Protein AF-A0A7Y9YB62-F1 (afdb_monomer_lite)

Sequence (68 aa):
MSTPPPPTDPADRDEERAASRADSVPEETEAGADDPRRQAEAVLADSDERLEDPSGTRNESTQTPGEE

pLDDT: mean 80.55, std 11.4, range [47.88, 93.19]

Organism: NCBI:txid374514

Secondary structure (DSSP, 8-state):
--PPPP---HHHHHHHHHHHH----HHHHHTT-S-HHHHHHHHHHHHHHHHH-HHHHHHH-SSSPPP-

Radius of gyration: 16.47 Å; chains: 1; bounding box: 35×38×40 Å

Foldseek 3Di:
DDDPPDDDDVVVVLQVQLVVQLPDDPVVVVVPCVGSSVVSSVVVVVVVVCVVPVPVVQPPDPVHDDDD

Structure (mmCIF, N/CA/C/O backbone):
data_AF-A0A7Y9YB62-F1
#
_entry.id   AF-A0A7Y9YB62-F1
#
loop_
_atom_site.group_PDB
_atom_site.id
_atom_site.type_symbol
_atom_site.label_atom_id
_atom_site.label_alt_id
_atom_site.label_comp_id
_atom_site.label_asym_id
_atom_site.label_entity_id
_atom_site.label_seq_id
_atom_site.pdbx_PDB_ins_code
_atom_site.Cartn_x
_atom_site.Cartn_y
_atom_site.Cartn_z
_atom_site.occupancy
_atom_site.B_iso_or_equiv
_atom_site.auth_seq_id
_atom_site.auth_comp_id
_atom_site.auth_asym_id
_atom_site.auth_atom_id
_atom_site.pdbx_PDB_model_num
ATOM 1 N N . MET A 1 1 ? 20.813 22.763 13.229 1.00 47.88 1 MET A N 1
ATOM 2 C CA . MET A 1 1 ? 19.407 22.361 13.039 1.00 47.88 1 MET A CA 1
ATOM 3 C C . MET A 1 1 ? 19.216 22.157 11.551 1.00 47.88 1 MET A C 1
ATOM 5 O O . MET A 1 1 ? 19.434 23.113 10.819 1.00 47.88 1 MET A O 1
ATOM 9 N N . SER A 1 2 ? 18.956 20.929 11.101 1.00 54.34 2 SER A N 1
ATOM 10 C CA . SER A 1 2 ? 18.659 20.682 9.686 1.00 54.34 2 SER A CA 1
ATOM 11 C C . SER A 1 2 ? 17.274 21.233 9.395 1.00 54.34 2 SER A C 1
ATOM 13 O O . SER A 1 2 ? 16.293 20.767 9.969 1.00 54.34 2 SER A O 1
ATOM 15 N N . THR A 1 3 ? 17.205 22.260 8.558 1.00 48.28 3 THR A N 1
ATOM 16 C CA . THR A 1 3 ? 15.947 22.733 7.987 1.00 48.28 3 THR A CA 1
ATOM 17 C C . THR A 1 3 ? 15.324 21.566 7.215 1.00 48.28 3 THR A C 1
ATOM 19 O O . THR A 1 3 ? 16.046 20.942 6.431 1.00 48.28 3 THR A O 1
ATOM 22 N N . PRO A 1 4 ? 14.045 21.215 7.440 1.00 61.19 4 PRO A N 1
ATOM 23 C CA . PRO A 1 4 ? 13.401 20.196 6.624 1.00 61.19 4 PRO A CA 1
ATOM 24 C C . PRO A 1 4 ? 13.423 20.639 5.152 1.00 61.19 4 PRO A C 1
ATOM 26 O O . PRO A 1 4 ? 13.392 21.848 4.886 1.00 61.19 4 PRO A O 1
ATOM 29 N N . PRO A 1 5 ? 13.517 19.694 4.197 1.00 60.66 5 PRO A N 1
ATOM 30 C CA . PRO A 1 5 ? 13.396 20.026 2.784 1.00 60.66 5 PRO A CA 1
ATOM 31 C C . PRO A 1 5 ? 12.080 20.786 2.538 1.00 60.66 5 PRO A C 1
ATOM 33 O O . PRO A 1 5 ? 11.121 20.606 3.300 1.00 60.66 5 PRO A O 1
ATOM 36 N N . PRO A 1 6 ? 12.027 21.664 1.517 1.00 62.97 6 PRO A N 1
ATOM 37 C CA . PRO A 1 6 ? 10.781 22.326 1.145 1.00 62.97 6 PRO A CA 1
ATOM 38 C C . PRO A 1 6 ? 9.688 21.267 0.932 1.00 62.97 6 PRO A C 1
ATOM 40 O O . PRO A 1 6 ? 10.019 20.148 0.535 1.00 62.97 6 PRO A O 1
ATOM 43 N N . PRO A 1 7 ? 8.410 21.577 1.213 1.00 61.72 7 PRO A N 1
ATOM 44 C CA . PRO A 1 7 ? 7.340 20.614 1.010 1.00 61.72 7 PRO A CA 1
ATOM 45 C C . PRO A 1 7 ? 7.302 20.241 -0.472 1.00 61.72 7 PRO A C 1
ATOM 47 O O . PRO A 1 7 ? 6.887 21.039 -1.308 1.00 61.72 7 PRO A O 1
ATOM 50 N N . THR A 1 8 ? 7.776 19.038 -0.788 1.00 65.56 8 THR A N 1
ATOM 51 C CA . THR A 1 8 ? 7.544 18.396 -2.077 1.00 65.56 8 THR A CA 1
ATOM 52 C C . THR A 1 8 ? 6.037 18.295 -2.270 1.00 65.56 8 THR A C 1
ATOM 54 O O . THR A 1 8 ? 5.323 17.982 -1.299 1.00 65.56 8 THR A O 1
ATOM 57 N N . ASP A 1 9 ? 5.573 18.594 -3.484 1.00 76.12 9 ASP A N 1
ATOM 58 C CA . ASP A 1 9 ? 4.168 18.463 -3.857 1.00 76.12 9 ASP A CA 1
ATOM 59 C C . ASP A 1 9 ? 3.653 17.079 -3.420 1.00 76.12 9 ASP A C 1
ATOM 61 O O . ASP A 1 9 ? 4.400 16.097 -3.520 1.00 76.12 9 ASP A O 1
ATOM 65 N N . PRO A 1 10 ? 2.449 16.981 -2.830 1.00 74.38 10 PRO A N 1
ATOM 66 C CA . PRO A 1 10 ? 1.910 15.695 -2.401 1.00 74.38 10 PRO A CA 1
ATOM 67 C C . PRO A 1 10 ? 1.904 14.670 -3.541 1.00 74.38 10 PRO A C 1
ATOM 69 O O . PRO A 1 10 ? 2.316 13.540 -3.303 1.00 74.38 10 PRO A O 1
ATOM 72 N N . ALA A 1 11 ? 1.594 15.078 -4.778 1.00 75.31 11 ALA A N 1
ATOM 73 C CA . ALA A 1 11 ? 1.585 14.172 -5.923 1.00 75.31 11 ALA A CA 1
ATOM 74 C C . ALA A 1 11 ? 2.986 13.629 -6.258 1.00 75.31 11 ALA A C 1
ATOM 76 O O . ALA A 1 11 ? 3.140 12.434 -6.494 1.00 75.31 11 ALA A O 1
ATOM 77 N N . ASP A 1 12 ? 4.025 14.471 -6.207 1.00 79.50 12 ASP A N 1
ATOM 78 C CA . ASP A 1 12 ? 5.422 14.036 -6.384 1.00 79.50 12 ASP A CA 1
ATOM 79 C C . ASP A 1 12 ? 5.857 13.058 -5.277 1.00 79.50 12 ASP A C 1
ATOM 81 O O . ASP A 1 12 ? 6.591 12.098 -5.522 1.00 79.50 12 ASP A O 1
ATOM 85 N N . ARG A 1 13 ? 5.396 13.276 -4.039 1.00 83.94 13 ARG A N 1
ATOM 86 C CA . ARG A 1 13 ? 5.678 12.365 -2.920 1.00 83.94 13 ARG A CA 1
ATOM 87 C C . ARG A 1 13 ? 4.989 11.017 -3.086 1.00 83.94 13 ARG A C 1
ATOM 89 O O . ARG A 1 13 ? 5.602 9.993 -2.786 1.00 83.94 13 ARG A O 1
ATOM 96 N N . ASP A 1 14 ? 3.750 11.007 -3.552 1.00 85.38 14 ASP A N 1
ATOM 97 C CA . ASP A 1 14 ? 3.007 9.773 -3.804 1.00 85.38 14 ASP A CA 1
ATOM 98 C C . ASP A 1 14 ? 3.629 8.999 -4.972 1.00 85.38 14 ASP A C 1
ATOM 100 O O . ASP A 1 14 ? 3.789 7.774 -4.907 1.00 85.38 14 ASP A O 1
ATOM 104 N N . GLU A 1 15 ? 4.109 9.713 -5.994 1.00 86.38 15 GLU A N 1
ATOM 105 C CA . GLU A 1 15 ? 4.816 9.114 -7.118 1.00 86.38 15 GLU A CA 1
ATOM 106 C C . GLU A 1 15 ? 6.151 8.471 -6.692 1.00 86.38 15 GLU A C 1
ATOM 108 O O . GLU A 1 15 ? 6.442 7.338 -7.091 1.00 86.38 15 GLU A O 1
ATOM 113 N N . GLU A 1 16 ? 6.924 9.109 -5.810 1.00 88.88 16 GLU A N 1
ATOM 114 C CA . GLU A 1 16 ? 8.145 8.525 -5.234 1.00 88.88 16 GLU A CA 1
ATOM 115 C C . GLU A 1 16 ? 7.838 7.285 -4.375 1.00 88.88 16 GLU A C 1
ATOM 117 O O . GLU A 1 16 ? 8.495 6.245 -4.502 1.00 88.88 16 GLU A O 1
ATOM 122 N N . ARG A 1 17 ? 6.806 7.354 -3.524 1.00 89.31 17 ARG A N 1
ATOM 123 C CA . ARG A 1 17 ? 6.434 6.234 -2.647 1.00 89.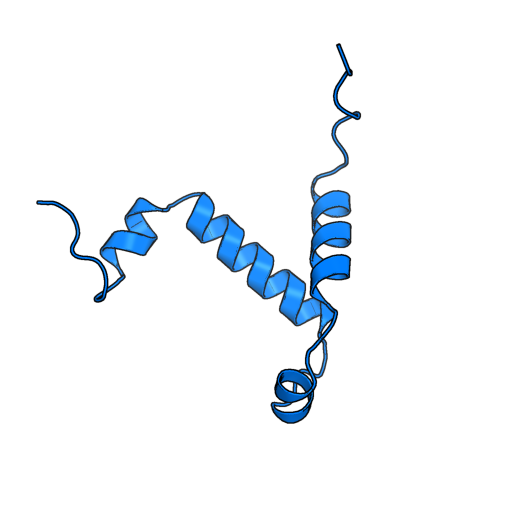31 17 ARG A CA 1
ATOM 124 C C . ARG A 1 17 ? 5.982 5.016 -3.429 1.00 89.31 17 ARG A C 1
ATOM 126 O O . ARG A 1 17 ? 6.447 3.913 -3.136 1.00 89.31 17 ARG A O 1
ATOM 133 N N . ALA A 1 18 ? 5.098 5.182 -4.411 1.00 90.19 18 ALA A N 1
ATOM 134 C CA . ALA A 1 18 ? 4.676 4.028 -5.188 1.00 90.19 18 ALA A CA 1
ATOM 135 C C . ALA A 1 18 ? 5.782 3.545 -6.142 1.00 90.19 18 ALA A C 1
ATOM 137 O O . ALA A 1 18 ? 5.778 2.369 -6.476 1.00 90.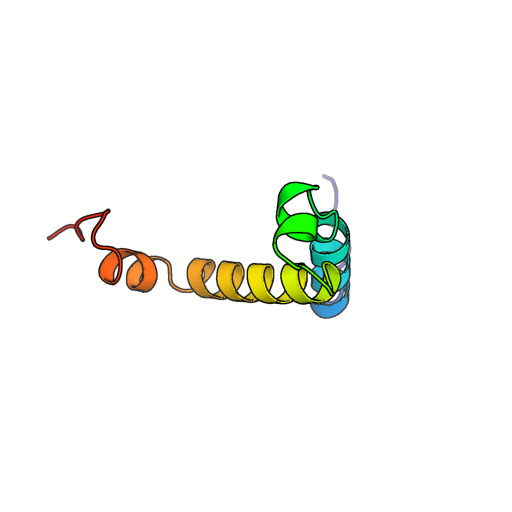19 18 ALA A O 1
ATOM 138 N N . ALA A 1 19 ? 6.801 4.356 -6.478 1.00 88.75 19 ALA A N 1
ATOM 139 C CA . ALA A 1 19 ? 7.968 3.874 -7.235 1.00 88.75 19 ALA A CA 1
ATOM 140 C C . ALA A 1 19 ? 8.788 2.916 -6.378 1.00 88.75 19 ALA A C 1
ATOM 142 O O . ALA A 1 19 ? 9.184 1.850 -6.836 1.00 88.75 19 ALA A O 1
ATOM 143 N N . SER A 1 20 ? 8.996 3.298 -5.118 1.00 88.06 20 SER A N 1
ATOM 144 C CA . SER A 1 20 ? 9.693 2.490 -4.120 1.00 88.06 20 SER A CA 1
ATOM 145 C C . SER A 1 20 ? 8.962 1.173 -3.826 1.00 88.06 20 SER A C 1
ATOM 147 O O . SER A 1 20 ? 9.596 0.142 -3.625 1.00 88.06 20 SER A O 1
ATOM 149 N N . ARG A 1 21 ? 7.621 1.188 -3.830 1.00 88.25 21 ARG A N 1
ATOM 150 C CA . ARG A 1 21 ? 6.788 0.002 -3.571 1.00 88.25 21 ARG A CA 1
ATOM 151 C C . ARG A 1 21 ? 6.544 -0.876 -4.804 1.00 88.25 21 ARG A C 1
ATOM 153 O O . ARG A 1 21 ? 6.250 -2.051 -4.630 1.00 88.25 21 ARG A O 1
ATOM 160 N N . ALA A 1 22 ? 6.645 -0.340 -6.018 1.00 89.69 22 ALA A N 1
ATOM 161 C CA . ALA A 1 22 ? 6.343 -1.064 -7.257 1.00 89.69 22 ALA A CA 1
ATOM 162 C C . ALA A 1 22 ? 7.320 -2.210 -7.586 1.00 89.69 22 ALA A C 1
ATOM 164 O O . ALA A 1 22 ? 7.168 -2.855 -8.623 1.00 89.69 22 ALA A O 1
ATOM 165 N N . ASP A 1 23 ? 8.319 -2.469 -6.741 1.00 87.38 23 ASP A N 1
ATOM 166 C CA . ASP A 1 23 ? 9.150 -3.665 -6.837 1.00 87.38 23 ASP A CA 1
ATOM 167 C C . ASP A 1 23 ? 8.307 -4.892 -6.440 1.00 87.38 23 ASP A C 1
ATOM 169 O O . ASP A 1 23 ? 8.153 -5.214 -5.262 1.00 87.38 23 ASP A O 1
ATOM 173 N N . SER A 1 24 ? 7.675 -5.526 -7.432 1.00 78.19 24 SER A N 1
ATOM 174 C CA . SER A 1 24 ? 6.861 -6.724 -7.210 1.00 78.19 24 SER A CA 1
ATOM 175 C C . SER A 1 24 ? 7.716 -7.923 -6.831 1.00 78.19 24 SER A C 1
ATOM 177 O O . SER A 1 24 ? 8.736 -8.206 -7.465 1.00 78.19 24 SER A O 1
ATOM 179 N N . VAL A 1 25 ? 7.238 -8.699 -5.857 1.00 85.50 25 VAL A N 1
ATOM 180 C CA . VAL A 1 25 ? 7.838 -10.003 -5.555 1.00 85.50 25 VAL A CA 1
ATOM 181 C C . VAL A 1 25 ? 7.416 -11.051 -6.600 1.00 85.50 25 VAL A C 1
ATOM 183 O O . VAL A 1 25 ? 6.375 -10.895 -7.254 1.00 85.50 25 VAL A O 1
ATOM 186 N N . PRO A 1 26 ? 8.195 -12.135 -6.789 1.00 83.88 26 PRO A N 1
ATOM 187 C CA . PRO A 1 26 ? 7.852 -13.194 -7.739 1.00 83.88 26 PRO A CA 1
ATOM 188 C C . PRO A 1 26 ? 6.435 -13.741 -7.541 1.00 83.88 26 PRO A C 1
ATOM 190 O O . PRO A 1 26 ? 5.706 -13.914 -8.514 1.00 83.88 26 PRO A O 1
ATOM 193 N N . GLU A 1 27 ? 6.017 -13.923 -6.289 1.00 87.88 27 GLU A N 1
ATOM 194 C CA . GLU A 1 27 ? 4.702 -14.448 -5.926 1.00 87.88 27 GLU A CA 1
ATOM 195 C C . GLU A 1 27 ? 3.552 -13.539 -6.397 1.00 87.88 27 GLU A C 1
ATOM 197 O O . GLU A 1 27 ? 2.492 -14.029 -6.781 1.00 87.88 27 GLU A O 1
ATOM 202 N N . GLU A 1 28 ? 3.748 -12.217 -6.415 1.00 85.50 28 GLU A N 1
ATOM 203 C CA . GLU A 1 28 ? 2.750 -11.261 -6.917 1.00 85.50 28 GLU A CA 1
ATOM 204 C C . GLU A 1 28 ? 2.647 -11.310 -8.440 1.00 85.50 28 GLU A C 1
ATOM 206 O O . GLU A 1 28 ? 1.551 -11.257 -9.000 1.00 85.50 28 GLU A O 1
ATOM 211 N N . THR A 1 29 ? 3.781 -11.479 -9.119 1.00 83.19 29 THR A N 1
ATOM 212 C CA . THR A 1 29 ? 3.799 -11.645 -10.577 1.00 83.19 29 THR A CA 1
ATOM 213 C C . THR A 1 29 ? 3.108 -12.950 -10.977 1.00 83.19 29 THR A C 1
ATOM 215 O O . THR A 1 29 ? 2.294 -12.962 -11.898 1.00 83.19 29 THR A O 1
ATOM 218 N N . GLU A 1 30 ? 3.370 -14.043 -10.255 1.00 87.94 30 GLU A N 1
ATOM 219 C CA . GLU A 1 30 ? 2.689 -15.329 -10.458 1.00 87.94 30 GLU A CA 1
ATOM 220 C C . GLU A 1 30 ? 1.180 -15.248 -10.178 1.00 87.94 30 GLU A C 1
ATOM 222 O O . GLU A 1 30 ? 0.395 -15.933 -10.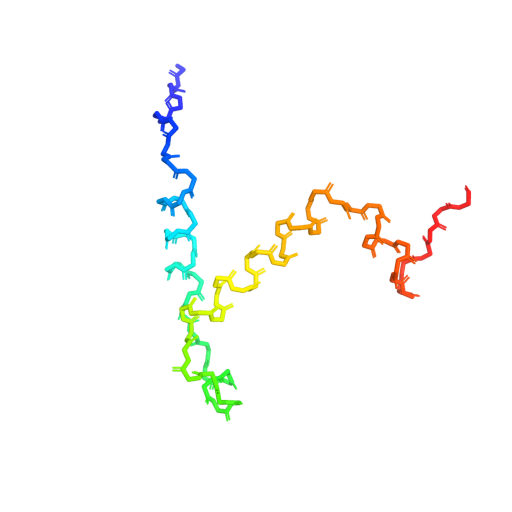837 1.00 87.94 30 GLU A O 1
ATOM 227 N N . ALA A 1 31 ? 0.763 -14.384 -9.247 1.00 87.12 31 ALA A N 1
ATOM 228 C CA . ALA A 1 31 ? -0.642 -14.099 -8.964 1.00 87.12 31 ALA A CA 1
ATOM 229 C C . ALA A 1 31 ? -1.323 -13.191 -10.012 1.00 87.12 31 ALA A C 1
ATOM 231 O O . ALA A 1 31 ? -2.540 -13.005 -9.941 1.00 87.12 31 ALA A O 1
ATOM 232 N N . GLY A 1 32 ? -0.579 -12.660 -10.989 1.00 85.12 32 GLY A N 1
ATOM 233 C CA . GLY A 1 32 ? -1.109 -11.812 -12.061 1.00 85.12 32 GLY A CA 1
ATOM 234 C C . GLY A 1 32 ? -1.078 -10.311 -11.761 1.00 85.12 32 GLY A C 1
ATOM 235 O O . GLY A 1 32 ? -1.965 -9.583 -12.199 1.00 85.12 32 GLY A O 1
ATOM 236 N N . ALA A 1 33 ? -0.086 -9.826 -11.010 1.00 82.25 33 ALA A N 1
ATOM 237 C CA . ALA A 1 33 ? 0.169 -8.392 -10.864 1.00 82.25 33 ALA A CA 1
ATOM 238 C C . ALA A 1 33 ? 0.694 -7.785 -12.185 1.00 82.25 33 ALA A C 1
ATOM 240 O O . ALA A 1 33 ? 1.896 -7.614 -12.377 1.00 82.25 33 ALA A O 1
ATOM 241 N N . ASP A 1 34 ? -0.216 -7.473 -13.113 1.00 85.56 34 ASP A N 1
ATOM 242 C CA . ASP A 1 34 ? 0.113 -6.939 -14.447 1.00 85.56 34 ASP A CA 1
ATOM 243 C C . ASP A 1 34 ? 0.638 -5.489 -14.421 1.00 85.56 34 ASP A C 1
ATOM 245 O O . ASP A 1 34 ? 1.308 -5.047 -15.356 1.00 85.56 34 ASP A O 1
ATOM 249 N N . ASP A 1 35 ? 0.322 -4.735 -13.364 1.00 89.62 35 ASP A N 1
ATOM 250 C CA . ASP A 1 35 ? 0.740 -3.343 -13.182 1.00 89.62 35 ASP A CA 1
ATOM 251 C C . ASP A 1 35 ? 1.154 -3.089 -11.718 1.00 89.62 35 ASP A C 1
ATOM 253 O O . ASP A 1 35 ? 0.351 -2.612 -10.904 1.00 89.62 35 ASP A O 1
ATOM 257 N N . PRO A 1 36 ? 2.414 -3.412 -11.367 1.00 89.06 36 PRO A N 1
ATOM 258 C CA . PRO A 1 36 ? 2.967 -3.209 -10.027 1.00 89.06 36 PRO A CA 1
ATOM 259 C C . PRO A 1 36 ? 2.852 -1.767 -9.537 1.00 89.06 36 PRO A C 1
ATOM 261 O O . PRO A 1 36 ? 2.677 -1.508 -8.346 1.00 89.06 36 PRO A O 1
ATOM 264 N N . ARG A 1 37 ? 2.928 -0.814 -10.471 1.00 89.88 37 ARG A N 1
ATOM 265 C CA . ARG A 1 37 ? 2.884 0.617 -10.191 1.00 89.88 37 ARG A CA 1
ATOM 266 C C . ARG A 1 37 ? 1.493 1.036 -9.740 1.00 89.88 37 ARG A C 1
ATOM 268 O O . ARG A 1 37 ? 1.338 1.638 -8.679 1.00 89.88 37 ARG A O 1
ATOM 275 N N . ARG A 1 38 ? 0.480 0.635 -10.501 1.00 89.94 38 ARG A N 1
ATOM 276 C CA . ARG A 1 38 ? -0.921 0.872 -10.159 1.00 89.94 38 ARG A CA 1
ATOM 277 C C . ARG A 1 38 ? -1.335 0.134 -8.889 1.00 89.94 38 ARG A C 1
ATOM 279 O O . ARG A 1 38 ? -2.101 0.670 -8.090 1.00 89.94 38 ARG A O 1
ATOM 286 N N . GLN A 1 39 ? -0.830 -1.082 -8.681 1.00 91.38 39 GLN A N 1
ATOM 287 C CA . GLN A 1 39 ? -1.059 -1.820 -7.440 1.00 91.38 39 GLN A CA 1
ATOM 288 C C . GLN A 1 39 ? -0.448 -1.083 -6.240 1.00 91.38 39 GLN A C 1
ATOM 290 O O . GLN A 1 39 ? -1.103 -0.948 -5.206 1.00 91.38 39 GLN A O 1
ATOM 295 N N . ALA A 1 40 ? 0.780 -0.576 -6.370 1.00 92.56 40 ALA A N 1
ATOM 296 C CA . ALA A 1 40 ? 1.440 0.188 -5.319 1.00 92.56 40 ALA A CA 1
ATOM 297 C C . ALA A 1 40 ? 0.655 1.455 -4.944 1.00 92.56 40 ALA A C 1
ATOM 299 O O . ALA A 1 40 ? 0.473 1.715 -3.756 1.00 92.56 40 ALA A O 1
ATOM 300 N N . GLU A 1 41 ? 0.151 2.198 -5.930 1.00 93.19 41 GLU A N 1
ATOM 301 C CA . GLU A 1 41 ? -0.684 3.388 -5.710 1.00 93.19 41 GLU A CA 1
ATOM 302 C C . GLU A 1 41 ? -1.982 3.057 -4.973 1.00 93.19 41 GLU A C 1
ATOM 304 O O . GLU A 1 41 ? -2.312 3.712 -3.987 1.00 93.19 41 GLU A O 1
ATOM 309 N N . ALA A 1 42 ? -2.685 2.004 -5.398 1.00 91.75 42 ALA A N 1
ATOM 310 C CA . ALA A 1 42 ? -3.927 1.581 -4.755 1.00 91.75 42 ALA A CA 1
ATOM 311 C C . ALA A 1 42 ? -3.715 1.185 -3.285 1.00 91.75 42 ALA A C 1
ATOM 313 O O . ALA A 1 42 ? -4.512 1.551 -2.425 1.00 91.75 42 ALA A O 1
ATOM 314 N N . VAL A 1 43 ? -2.626 0.468 -2.987 1.00 90.88 43 VAL A N 1
ATOM 315 C CA . VAL A 1 43 ? -2.304 0.076 -1.608 1.00 90.88 43 VAL A CA 1
ATOM 316 C C . VAL A 1 43 ? -1.920 1.281 -0.755 1.00 90.88 43 VAL A C 1
ATOM 318 O O . VAL A 1 43 ? -2.310 1.336 0.407 1.00 90.88 43 VAL A O 1
ATOM 321 N N . LEU A 1 44 ? -1.159 2.236 -1.296 1.00 92.06 44 LEU A N 1
ATOM 322 C CA . LEU A 1 44 ? -0.797 3.440 -0.546 1.00 92.06 44 LEU A CA 1
ATOM 323 C C . LEU A 1 44 ? -2.028 4.281 -0.212 1.00 92.06 44 LEU A C 1
ATOM 325 O O . LEU A 1 44 ? -2.176 4.658 0.943 1.00 92.06 44 LEU A O 1
ATOM 329 N N . ALA A 1 45 ? -2.942 4.473 -1.166 1.00 91.00 45 ALA A N 1
ATOM 330 C CA . ALA A 1 45 ? -4.195 5.184 -0.921 1.00 91.00 45 ALA A CA 1
ATOM 331 C C . ALA A 1 45 ? -5.042 4.515 0.181 1.00 91.00 45 ALA A C 1
ATOM 333 O O . ALA A 1 45 ? -5.509 5.188 1.095 1.00 91.00 45 ALA A O 1
ATOM 334 N N . ASP A 1 46 ? -5.180 3.184 0.145 1.00 90.19 46 ASP A N 1
ATOM 335 C CA . ASP A 1 46 ? -5.876 2.401 1.182 1.00 90.19 46 ASP A CA 1
ATOM 336 C C . ASP A 1 46 ? -5.171 2.475 2.552 1.00 90.19 46 ASP A C 1
ATOM 338 O O . ASP A 1 46 ? -5.794 2.503 3.615 1.00 90.19 46 ASP A O 1
ATOM 342 N N . SER A 1 47 ? -3.839 2.510 2.558 1.00 91.00 47 SER A N 1
ATOM 343 C CA . SER A 1 47 ? -3.060 2.713 3.777 1.00 91.00 47 SER A CA 1
ATOM 344 C C . SER A 1 47 ? -3.244 4.111 4.359 1.00 91.00 47 SER A C 1
ATOM 346 O O . SER A 1 47 ? -3.379 4.218 5.577 1.00 91.00 47 SER A O 1
ATOM 348 N N . ASP A 1 48 ? -3.256 5.147 3.524 1.00 90.75 48 ASP A N 1
ATOM 349 C CA . ASP A 1 48 ? -3.434 6.530 3.961 1.00 90.75 48 ASP A CA 1
ATOM 350 C C . ASP A 1 48 ? -4.842 6.744 4.537 1.00 90.75 48 ASP A C 1
ATOM 352 O O . ASP A 1 48 ? -4.959 7.279 5.638 1.00 90.75 48 ASP A O 1
ATOM 356 N N . GLU A 1 49 ? -5.890 6.208 3.897 1.00 88.44 49 GLU A N 1
ATOM 357 C CA . GLU A 1 49 ? -7.268 6.243 4.420 1.00 88.44 49 GLU A CA 1
ATOM 358 C C . GLU A 1 49 ? -7.357 5.641 5.834 1.00 88.44 49 GLU A C 1
ATOM 360 O O . GLU A 1 49 ? -7.903 6.248 6.759 1.00 88.44 49 GLU A O 1
ATOM 365 N N . ARG A 1 50 ? -6.741 4.472 6.049 1.00 87.25 50 ARG A N 1
ATOM 366 C CA . ARG A 1 50 ? -6.716 3.823 7.372 1.00 87.25 50 ARG A CA 1
ATOM 367 C C . ARG A 1 50 ? -5.860 4.561 8.396 1.00 87.25 50 ARG A C 1
ATOM 369 O O . ARG A 1 50 ? -6.090 4.425 9.599 1.00 87.25 50 ARG A O 1
ATOM 376 N N . LEU A 1 51 ? -4.851 5.304 7.946 1.00 88.19 51 LEU A N 1
ATOM 377 C CA . LEU A 1 51 ? -4.026 6.134 8.820 1.00 88.19 51 LEU A CA 1
ATOM 378 C C . LEU A 1 51 ? -4.799 7.371 9.301 1.00 88.19 51 LEU A C 1
ATOM 380 O O . LEU A 1 51 ? -4.590 7.820 10.429 1.00 88.19 51 LEU A O 1
ATOM 384 N N . GLU A 1 52 ? -5.681 7.906 8.455 1.00 89.19 52 GLU A N 1
ATOM 385 C CA . GLU A 1 52 ? -6.557 9.039 8.762 1.00 89.19 52 GLU A CA 1
ATOM 386 C C . GLU A 1 52 ? -7.730 8.645 9.678 1.00 89.19 52 GLU A C 1
ATOM 388 O O . GLU A 1 52 ? -8.088 9.432 10.559 1.00 89.19 52 GLU A O 1
ATOM 393 N N . ASP A 1 53 ? -8.270 7.422 9.550 1.00 86.00 53 ASP A N 1
ATOM 394 C CA . ASP A 1 53 ? -9.285 6.858 10.460 1.00 86.00 53 ASP A CA 1
ATOM 395 C C . ASP A 1 53 ? -8.879 5.505 11.093 1.00 86.00 53 ASP A C 1
ATOM 397 O O . ASP A 1 53 ? -9.409 4.427 10.770 1.00 86.00 53 ASP A O 1
ATOM 401 N N . PRO A 1 54 ? -7.960 5.530 12.075 1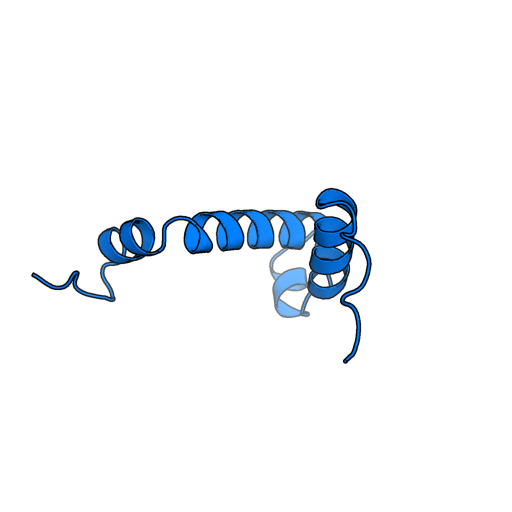.00 81.75 54 PRO A N 1
ATOM 402 C CA . PRO A 1 54 ? -7.529 4.317 12.761 1.00 81.75 54 PRO A CA 1
ATOM 403 C C . PRO A 1 54 ? -8.638 3.714 13.641 1.00 81.75 54 PRO A C 1
ATOM 405 O O . PRO A 1 54 ? -8.664 2.500 13.860 1.00 81.75 54 PRO A O 1
ATOM 408 N N . SER A 1 55 ? -9.560 4.540 14.151 1.00 79.38 55 SER A N 1
ATOM 409 C CA . SER A 1 55 ? -10.665 4.091 15.007 1.00 79.38 55 SER A CA 1
ATOM 410 C C . SER A 1 55 ? -11.721 3.326 14.210 1.00 79.38 55 SER A C 1
ATOM 412 O O . SER A 1 55 ? -12.178 2.281 14.675 1.00 79.38 55 SER A O 1
ATOM 414 N N . GLY A 1 56 ? -12.078 3.796 13.009 1.0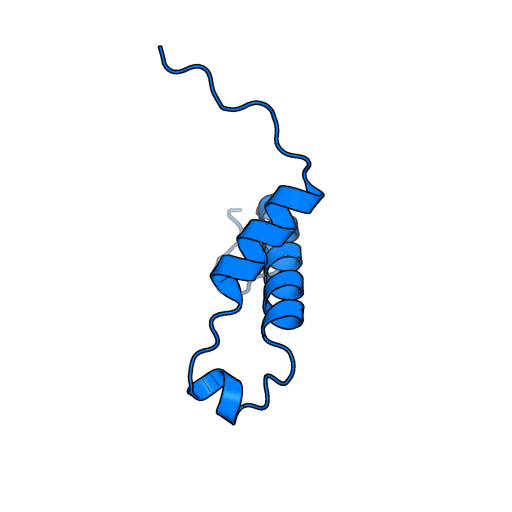0 77.50 56 GLY A N 1
ATOM 415 C CA . GLY A 1 56 ? -12.955 3.073 12.086 1.00 77.50 56 GLY A CA 1
ATOM 416 C C . GLY A 1 56 ? -12.381 1.710 11.714 1.00 77.50 56 GLY A C 1
ATOM 417 O O . GLY A 1 56 ? -13.022 0.686 11.956 1.00 77.50 56 GLY A O 1
ATOM 418 N N . THR A 1 57 ? -11.115 1.680 11.289 1.00 77.62 57 THR A N 1
ATOM 419 C CA . THR A 1 57 ? -10.394 0.435 10.957 1.00 77.62 57 THR A CA 1
ATOM 420 C C . THR A 1 57 ? -10.407 -0.571 12.116 1.00 77.62 57 THR A C 1
ATOM 422 O O . THR A 1 57 ? -10.585 -1.779 11.920 1.00 77.62 57 THR A O 1
ATOM 425 N N . ARG A 1 58 ? -10.232 -0.088 13.355 1.00 77.56 58 ARG A N 1
ATOM 426 C CA . ARG A 1 58 ? -10.289 -0.929 14.557 1.00 77.56 58 ARG A CA 1
ATOM 427 C C . ARG A 1 58 ? -11.681 -1.516 14.781 1.00 77.56 58 ARG A C 1
ATOM 429 O O . ARG A 1 58 ? -11.780 -2.702 15.070 1.00 77.56 58 ARG A O 1
ATOM 436 N N . ASN A 1 59 ? -12.730 -0.709 14.653 1.00 78.06 59 ASN A N 1
ATOM 437 C CA . ASN A 1 59 ? -14.107 -1.137 14.905 1.00 78.06 59 ASN A CA 1
ATOM 438 C C . ASN A 1 59 ? -14.616 -2.151 13.865 1.00 78.06 59 ASN A C 1
ATOM 440 O O . ASN A 1 59 ? -15.422 -3.017 14.200 1.00 78.06 59 ASN A O 1
ATOM 444 N N . GLU A 1 60 ? -14.136 -2.072 12.623 1.00 79.12 60 GLU A N 1
ATOM 445 C CA . GLU A 1 60 ? -14.464 -3.024 11.550 1.00 79.12 60 GLU A CA 1
ATOM 446 C C . GLU A 1 60 ? -13.707 -4.358 11.670 1.00 79.12 60 GLU A C 1
ATOM 448 O O . GLU A 1 60 ? -14.097 -5.374 11.086 1.00 79.12 60 GLU A O 1
ATOM 453 N N . SER A 1 61 ? -12.625 -4.383 12.449 1.00 74.75 61 SER A N 1
ATOM 454 C CA . SER A 1 61 ? -11.774 -5.556 12.614 1.00 74.75 61 SER A CA 1
ATOM 455 C C . SER A 1 61 ? -12.328 -6.526 13.660 1.00 74.75 61 SER A C 1
ATOM 457 O O . SER A 1 61 ? -12.486 -6.195 14.829 1.00 74.75 61 SER A O 1
ATOM 459 N N . THR A 1 62 ? -12.509 -7.795 13.288 1.00 76.56 62 THR A N 1
ATOM 460 C CA . THR A 1 62 ? -12.888 -8.866 14.238 1.00 76.56 62 THR A CA 1
ATOM 461 C C . THR A 1 62 ? -11.724 -9.346 15.111 1.00 76.56 62 THR A C 1
ATOM 463 O O . THR A 1 62 ? -11.931 -10.033 16.110 1.00 76.56 62 THR A O 1
ATOM 466 N N . GLN A 1 63 ? -10.490 -9.017 14.715 1.00 79.38 63 GLN A N 1
ATOM 467 C CA . GLN A 1 63 ? -9.247 -9.444 15.366 1.00 79.38 63 GLN A CA 1
ATOM 468 C C . GLN A 1 63 ? -8.867 -8.579 16.576 1.00 79.38 63 GLN A C 1
ATOM 470 O O . GLN A 1 63 ? -8.176 -9.067 17.468 1.00 79.38 63 GLN A O 1
ATOM 475 N N . THR A 1 64 ? -9.325 -7.327 16.633 1.00 66.38 64 THR A N 1
ATOM 476 C CA . THR A 1 64 ? -8.981 -6.391 17.709 1.00 66.38 64 THR A CA 1
ATOM 477 C C . THR A 1 64 ? -10.277 -5.889 18.330 1.00 66.38 64 THR A C 1
ATOM 479 O O . THR A 1 64 ? -10.921 -5.029 17.736 1.00 66.38 64 THR A O 1
ATOM 482 N N . PRO A 1 65 ? -10.694 -6.402 19.502 1.00 61.69 65 PRO A N 1
ATOM 483 C CA . PRO A 1 65 ? -11.864 -5.869 20.183 1.00 61.69 65 PRO A CA 1
ATOM 484 C C . PRO A 1 65 ? -11.695 -4.356 20.383 1.00 61.69 65 PRO A C 1
ATOM 486 O O . PRO A 1 65 ? -10.645 -3.890 20.854 1.00 61.69 65 PRO A O 1
ATOM 489 N N . GLY A 1 66 ? -12.705 -3.582 19.981 1.00 64.00 66 GLY A N 1
ATOM 490 C CA . GLY A 1 66 ? -12.828 -2.195 20.419 1.00 64.00 66 GLY A CA 1
ATOM 491 C C . GLY A 1 66 ? -12.794 -2.180 21.946 1.00 64.00 66 GLY A C 1
ATOM 492 O O . GLY A 1 66 ? -13.427 -3.025 22.577 1.00 64.00 66 GLY A O 1
ATOM 493 N N . GLU A 1 67 ? -11.982 -1.306 22.539 1.00 66.81 67 GLU A N 1
ATOM 494 C CA . GLU A 1 67 ? -12.075 -1.069 23.983 1.00 66.81 67 GLU A CA 1
ATOM 495 C C . GLU A 1 67 ? -13.498 -0.581 24.296 1.00 66.81 67 GLU A C 1
ATOM 497 O O . GLU A 1 67 ? -13.998 0.302 23.596 1.00 66.81 67 GLU A O 1
ATOM 502 N N . GLU A 1 68 ? -14.146 -1.203 25.289 1.00 58.22 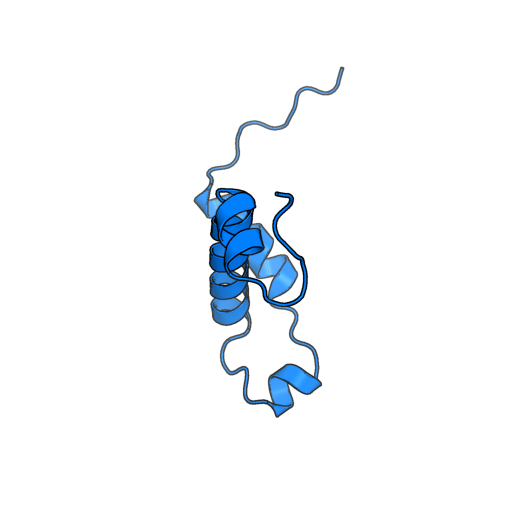68 GLU A N 1
ATOM 503 C CA . GLU A 1 68 ? -15.423 -0.736 25.857 1.00 58.22 68 GLU A CA 1
ATOM 504 C C . GLU A 1 68 ? -15.279 0.631 26.539 1.00 58.22 68 GLU A C 1
ATOM 506 O O . GLU A 1 68 ? -14.244 0.857 27.213 1.00 58.22 68 GLU A O 1
#